Protein AF-A0AAJ1SY70-F1 (afdb_monomer_lite)

Foldseek 3Di:
DFKKKKFFFDPVVCVVCAVVCVVVLVLVLCLVVDDDPVVVVSVVVLPVGTAWDPQVVLVVLCCVVPVPPPQWDDDPQKIKRDDPPPPWIWIWGHDGGIIMIDTDDDPCRVCVSLVSVLVPPTFMKMAGNVVRDIDTSHRDDDPPPD

Structure (mmCIF, N/CA/C/O backbone):
data_AF-A0AAJ1SY70-F1
#
_entry.id   AF-A0AAJ1SY70-F1
#
loop_
_atom_site.group_PDB
_atom_site.id
_atom_site.type_symbol
_atom_site.label_atom_id
_atom_site.label_alt_id
_atom_site.label_comp_id
_atom_site.label_asym_id
_atom_site.label_entity_id
_atom_site.label_seq_id
_atom_site.pdbx_PDB_ins_code
_atom_site.Cartn_x
_atom_site.Cartn_y
_atom_site.Cartn_z
_atom_site.occupancy
_atom_site.B_iso_or_equiv
_atom_site.auth_seq_id
_atom_site.auth_comp_id
_atom_site.auth_asym_id
_atom_site.auth_atom_id
_atom_site.pdbx_PDB_model_num
ATOM 1 N N . MET A 1 1 ? 14.267 9.366 1.491 1.00 79.25 1 MET A N 1
ATOM 2 C CA . MET A 1 1 ? 13.697 8.079 1.031 1.00 79.25 1 MET A CA 1
ATOM 3 C C . MET A 1 1 ? 12.197 8.234 1.154 1.00 79.25 1 MET A C 1
ATOM 5 O O . MET A 1 1 ? 11.795 8.876 2.108 1.00 79.25 1 MET A O 1
ATOM 9 N N . ARG A 1 2 ? 11.398 7.781 0.189 1.00 87.56 2 ARG A N 1
ATOM 10 C CA . ARG A 1 2 ? 9.933 7.912 0.270 1.00 87.56 2 ARG A CA 1
ATOM 11 C C . ARG A 1 2 ? 9.324 6.547 0.518 1.00 87.56 2 ARG A C 1
ATOM 13 O O . ARG A 1 2 ? 9.831 5.566 -0.028 1.00 87.56 2 ARG A O 1
ATOM 20 N N . SER A 1 3 ? 8.299 6.499 1.361 1.00 94.31 3 SER A N 1
ATOM 21 C CA . SER A 1 3 ? 7.699 5.262 1.843 1.00 94.31 3 SER A CA 1
ATOM 22 C C . SER A 1 3 ? 6.183 5.377 1.813 1.00 94.31 3 SER A C 1
ATOM 24 O O . SER A 1 3 ? 5.613 6.246 2.466 1.00 94.31 3 SER A O 1
ATOM 26 N N . TYR A 1 4 ? 5.535 4.487 1.070 1.00 96.81 4 TYR A N 1
ATOM 27 C CA . TYR A 1 4 ? 4.083 4.429 0.974 1.00 96.81 4 TYR A CA 1
ATOM 28 C C . TYR A 1 4 ? 3.575 3.092 1.494 1.00 96.81 4 TYR A C 1
ATOM 30 O O . TYR A 1 4 ? 4.105 2.031 1.161 1.00 96.81 4 TYR A O 1
ATOM 38 N N . GLN A 1 5 ? 2.509 3.143 2.285 1.00 97.62 5 GLN A N 1
ATOM 39 C CA . GLN A 1 5 ? 1.697 1.984 2.631 1.00 97.62 5 GLN A CA 1
ATOM 40 C C . GLN A 1 5 ? 0.402 2.055 1.839 1.00 97.62 5 GLN A C 1
ATOM 42 O O . GLN A 1 5 ? -0.295 3.065 1.892 1.00 97.62 5 GLN A O 1
ATOM 47 N N . ILE A 1 6 ? 0.086 0.993 1.106 1.00 97.94 6 ILE A N 1
ATOM 48 C CA . ILE A 1 6 ? -1.115 0.932 0.278 1.00 97.94 6 ILE A CA 1
ATOM 49 C C . ILE A 1 6 ? -2.068 -0.096 0.860 1.00 97.94 6 ILE A C 1
ATOM 51 O O . ILE A 1 6 ? -1.706 -1.263 1.013 1.00 97.94 6 ILE A O 1
ATOM 55 N N . TYR A 1 7 ? -3.292 0.337 1.132 1.00 98.25 7 TYR A N 1
ATOM 56 C CA . TYR A 1 7 ? -4.362 -0.494 1.669 1.00 98.25 7 TYR A CA 1
ATOM 57 C C . TYR A 1 7 ? -5.457 -0.679 0.625 1.00 98.25 7 TYR A C 1
ATOM 59 O O . TYR A 1 7 ? -5.842 0.274 -0.053 1.00 98.25 7 TYR A O 1
ATOM 67 N N . TRP A 1 8 ? -5.989 -1.897 0.514 1.00 98.06 8 TRP A N 1
ATOM 68 C CA . TRP A 1 8 ? -7.198 -2.145 -0.266 1.00 98.06 8 TRP A CA 1
ATOM 69 C C . TRP A 1 8 ? -8.418 -1.907 0.617 1.00 98.06 8 TRP A C 1
ATOM 71 O O . TRP A 1 8 ? -8.769 -2.750 1.437 1.00 98.06 8 TRP A O 1
ATOM 81 N N . VAL A 1 9 ? -9.046 -0.745 0.480 1.00 97.94 9 VAL A N 1
ATOM 82 C CA . VAL A 1 9 ? -10.225 -0.358 1.263 1.00 97.94 9 VAL A CA 1
ATOM 83 C C . VAL A 1 9 ? -11.472 -1.022 0.673 1.00 97.94 9 VAL A C 1
ATOM 85 O O . VAL A 1 9 ? -11.604 -1.163 -0.545 1.00 97.94 9 VAL A O 1
ATOM 88 N N . VAL A 1 10 ? -12.388 -1.470 1.532 1.00 97.56 10 VAL A N 1
ATOM 89 C CA . VAL A 1 10 ? -13.690 -1.998 1.102 1.00 97.56 10 VAL A CA 1
ATOM 90 C C . VAL A 1 10 ? -14.502 -0.871 0.449 1.00 97.56 10 VAL A C 1
ATOM 92 O O . VAL A 1 10 ? -14.526 0.251 0.952 1.00 97.56 10 VAL A O 1
ATOM 95 N N . ASP A 1 11 ? -15.178 -1.172 -0.666 1.00 95.00 11 ASP A N 1
ATOM 96 C CA . ASP A 1 11 ? -15.877 -0.173 -1.489 1.00 95.00 11 ASP A CA 1
ATOM 97 C C . ASP A 1 11 ? -16.871 0.694 -0.708 1.00 95.00 11 ASP A C 1
ATOM 99 O O . ASP A 1 11 ? -16.948 1.893 -0.956 1.00 95.00 11 ASP A O 1
ATOM 103 N N . GLU A 1 12 ? -17.598 0.113 0.249 1.00 95.62 12 GLU A N 1
ATOM 104 C CA . GLU A 1 12 ? -18.551 0.834 1.100 1.00 95.62 12 GLU A CA 1
ATOM 105 C C . GLU A 1 12 ? -17.887 2.007 1.837 1.00 95.62 12 GLU A C 1
ATOM 107 O O . GLU A 1 12 ? -18.330 3.149 1.706 1.00 95.62 12 GLU A O 1
ATOM 112 N N . PHE A 1 13 ? -16.770 1.761 2.531 1.00 96.75 13 PHE A N 1
ATOM 113 C CA . PHE A 1 13 ? -16.047 2.811 3.253 1.00 96.75 13 PHE A CA 1
ATOM 114 C C . PHE A 1 13 ? -15.334 3.767 2.305 1.00 96.75 13 PHE A C 1
ATOM 116 O O . PHE A 1 13 ? -15.326 4.969 2.554 1.00 96.75 13 PHE A O 1
ATOM 123 N N . ALA A 1 14 ? -14.754 3.259 1.215 1.00 95.38 14 ALA A N 1
ATOM 124 C CA . ALA A 1 14 ? -14.092 4.102 0.224 1.00 95.38 14 ALA A CA 1
ATOM 125 C C . ALA A 1 14 ? -15.062 5.126 -0.385 1.00 95.38 14 ALA A C 1
ATOM 127 O O . ALA A 1 14 ? -14.719 6.299 -0.494 1.00 95.38 14 ALA A O 1
ATOM 128 N N . ASN A 1 15 ? -16.281 4.699 -0.726 1.00 93.50 15 ASN A N 1
ATOM 129 C CA . ASN A 1 15 ? -17.316 5.584 -1.252 1.00 93.50 15 ASN A CA 1
ATOM 130 C C . ASN A 1 15 ? -17.845 6.536 -0.167 1.00 93.50 15 ASN A C 1
ATOM 132 O O . ASN A 1 15 ? -17.986 7.727 -0.423 1.00 93.50 15 ASN A O 1
ATOM 136 N N . TYR A 1 16 ? -18.107 6.041 1.049 1.00 94.62 16 TYR A N 1
ATOM 137 C CA . TYR A 1 16 ? -18.640 6.865 2.140 1.00 94.62 16 TYR A CA 1
ATOM 138 C C . TYR A 1 16 ? -17.669 7.971 2.589 1.00 94.62 16 TYR A C 1
ATOM 140 O O . TYR A 1 16 ? -18.085 9.088 2.909 1.00 94.62 16 TYR A O 1
ATOM 148 N N . PHE A 1 17 ? -16.366 7.683 2.604 1.00 94.31 17 PHE A N 1
ATOM 149 C CA . PHE A 1 17 ? -15.315 8.619 3.013 1.00 94.31 17 PHE A CA 1
ATOM 150 C C . PHE A 1 17 ? -14.574 9.267 1.837 1.00 94.31 17 PHE A C 1
ATOM 152 O O . PHE A 1 17 ? -13.513 9.858 2.042 1.00 94.31 17 PHE A O 1
ATOM 159 N N . TYR A 1 18 ? -15.114 9.198 0.620 1.00 91.56 18 TYR A N 1
ATOM 160 C CA . TYR A 1 18 ? -14.540 9.920 -0.511 1.00 91.56 18 TYR A CA 1
ATOM 161 C C . TYR A 1 18 ? -14.528 11.435 -0.242 1.00 91.56 18 TYR A C 1
ATOM 163 O O . TYR A 1 18 ? -15.488 11.984 0.302 1.00 91.56 18 TYR A O 1
ATOM 171 N N . GLY A 1 19 ? -13.409 12.101 -0.541 1.00 90.38 19 GLY A N 1
ATOM 172 C CA . GLY A 1 19 ? -13.158 13.505 -0.190 1.00 90.38 19 GLY A CA 1
ATOM 173 C C . GLY A 1 19 ? -12.884 13.753 1.302 1.00 90.38 19 GLY A C 1
ATOM 174 O O . GLY A 1 19 ? -12.678 14.895 1.713 1.00 90.38 19 GLY A O 1
ATOM 175 N N . ARG A 1 20 ? -12.900 12.702 2.133 1.00 94.75 20 ARG A N 1
ATOM 176 C CA . ARG A 1 20 ? -12.626 12.728 3.581 1.00 94.75 20 ARG A CA 1
ATOM 177 C C . ARG A 1 20 ? -11.569 11.690 3.955 1.00 94.75 20 ARG A C 1
ATOM 179 O O . ARG A 1 20 ? -11.610 11.095 5.033 1.00 94.75 20 ARG A O 1
ATOM 186 N N . GLU A 1 21 ? -10.584 11.497 3.082 1.00 95.00 21 GLU A N 1
ATOM 187 C CA . GLU A 1 21 ? -9.552 10.462 3.200 1.00 95.00 21 GLU A CA 1
ATOM 188 C C . GLU A 1 21 ? -8.712 10.598 4.477 1.00 9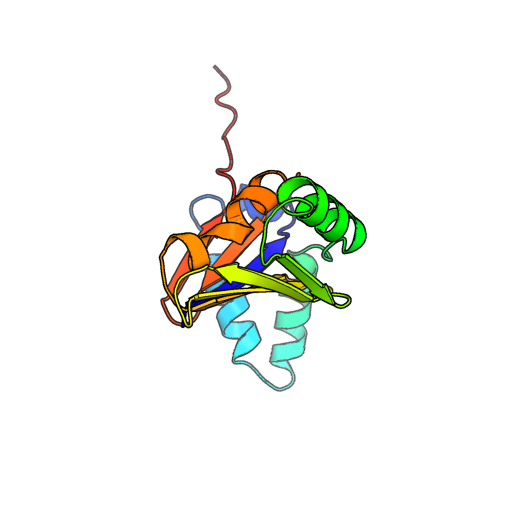5.00 21 GLU A C 1
ATOM 190 O O . GLU A 1 21 ? -8.160 9.612 4.970 1.00 95.00 21 GLU A O 1
ATOM 195 N N . ARG A 1 22 ? -8.679 11.800 5.070 1.00 96.62 22 ARG A N 1
ATOM 196 C CA . ARG A 1 22 ? -8.047 12.070 6.366 1.00 96.62 22 ARG A CA 1
ATOM 197 C C . ARG A 1 22 ? -8.519 11.124 7.474 1.00 96.62 22 ARG A C 1
ATOM 199 O O . ARG A 1 22 ? -7.741 10.819 8.372 1.00 96.62 22 ARG A O 1
ATOM 206 N N . VAL A 1 23 ? -9.760 10.634 7.415 1.00 96.94 23 VAL A N 1
ATOM 207 C CA . VAL A 1 23 ? -10.283 9.662 8.391 1.00 96.94 23 VAL A CA 1
ATOM 208 C C . VAL A 1 23 ? -9.466 8.366 8.366 1.00 96.94 23 VAL A C 1
ATOM 210 O O . VAL A 1 23 ? -9.069 7.877 9.423 1.00 96.94 23 VAL A O 1
ATOM 213 N N . PHE A 1 24 ? -9.136 7.849 7.177 1.00 97.81 24 PHE A N 1
ATOM 214 C CA . PHE A 1 24 ? -8.277 6.669 7.043 1.00 97.81 24 PHE A CA 1
ATOM 215 C C . PHE A 1 24 ? -6.852 6.952 7.515 1.00 97.81 24 PHE A C 1
ATOM 217 O O . PHE A 1 24 ? -6.264 6.129 8.211 1.00 97.81 24 PHE A O 1
ATOM 224 N N . PHE A 1 25 ? -6.307 8.123 7.164 1.00 97.94 25 PHE A N 1
ATOM 225 C CA . PHE A 1 25 ? -4.974 8.530 7.608 1.00 97.94 25 PHE A CA 1
ATOM 226 C C . PHE A 1 25 ? -4.861 8.521 9.134 1.00 97.94 25 PHE A C 1
ATOM 228 O O . PHE A 1 25 ? -3.950 7.894 9.676 1.00 97.94 25 PHE A O 1
ATOM 235 N N . ASN A 1 26 ? -5.809 9.167 9.817 1.00 97.56 26 ASN A N 1
ATOM 236 C CA . ASN A 1 26 ? -5.832 9.245 11.273 1.00 97.56 26 ASN A CA 1
ATOM 237 C C . ASN A 1 26 ? -5.924 7.847 11.893 1.00 97.56 26 ASN A C 1
ATOM 239 O O . ASN A 1 26 ? -5.068 7.497 12.703 1.00 97.56 26 ASN A O 1
ATOM 243 N N . LEU A 1 27 ? -6.884 7.027 11.446 1.00 97.81 27 LEU A N 1
ATOM 244 C CA . LEU A 1 27 ? -7.073 5.668 11.957 1.00 97.81 27 LEU A CA 1
ATOM 245 C C . LEU A 1 27 ? -5.816 4.808 11.781 1.00 97.81 27 LEU A C 1
ATOM 247 O O . LEU A 1 27 ? -5.383 4.140 12.716 1.00 97.81 27 LEU A O 1
ATOM 251 N N . PHE A 1 28 ? -5.202 4.816 10.595 1.00 97.69 28 PHE A N 1
ATOM 252 C CA . PHE A 1 28 ? -4.021 3.989 10.341 1.00 97.69 28 PHE A CA 1
ATOM 253 C C . PHE A 1 28 ? -2.772 4.531 11.046 1.00 97.69 28 PHE A C 1
ATOM 255 O O . PHE A 1 28 ? -1.909 3.747 11.441 1.00 97.69 28 PHE A O 1
ATOM 262 N N . SER A 1 29 ? -2.667 5.850 11.228 1.00 96.94 29 SER A N 1
ATOM 263 C CA . SER A 1 29 ? -1.590 6.472 12.005 1.00 96.94 29 SER A CA 1
ATOM 264 C C . SER A 1 29 ? -1.703 6.100 13.482 1.00 96.94 29 SER A C 1
ATOM 266 O O . SER A 1 29 ? -0.705 5.706 14.081 1.00 96.94 29 SER A O 1
ATOM 268 N N . GLU A 1 30 ? -2.902 6.207 14.056 1.00 96.94 30 GLU A N 1
ATOM 269 C CA . GLU A 1 30 ? -3.184 5.830 15.442 1.00 96.94 30 GLU A CA 1
ATOM 270 C C . GLU A 1 30 ? -2.931 4.341 15.648 1.00 96.94 30 GLU A C 1
ATOM 272 O O . GLU A 1 30 ? -2.088 3.970 16.459 1.00 96.94 30 GLU A O 1
ATOM 277 N N . TRP A 1 31 ? -3.515 3.490 14.798 1.00 96.50 31 TRP A N 1
ATOM 278 C CA . TRP A 1 31 ? -3.260 2.054 14.818 1.00 96.50 31 TRP A CA 1
ATOM 279 C C . TRP A 1 31 ? -1.766 1.731 14.829 1.00 96.50 31 TRP A C 1
ATOM 281 O O . TRP A 1 31 ? -1.359 0.828 15.547 1.00 96.50 31 TRP A O 1
ATOM 291 N N . LYS A 1 32 ? -0.921 2.444 14.078 1.00 93.69 32 LYS A N 1
ATOM 292 C CA . LYS A 1 32 ? 0.531 2.199 14.059 1.00 93.69 32 LYS A CA 1
ATOM 293 C C . LYS A 1 32 ? 1.279 2.658 15.312 1.00 93.69 32 LYS A C 1
ATOM 295 O O . LYS A 1 32 ? 2.358 2.125 15.549 1.00 93.69 32 LYS A O 1
ATOM 300 N N . LYS A 1 33 ? 0.765 3.652 16.038 1.00 95.00 33 LYS A N 1
ATOM 301 C CA . LYS A 1 33 ? 1.417 4.266 17.208 1.00 95.00 33 LYS A CA 1
ATOM 302 C C . LYS A 1 33 ? 0.915 3.700 18.538 1.00 95.00 33 LYS A C 1
ATOM 304 O O . LYS A 1 33 ? 1.592 3.868 19.543 1.00 95.00 33 LYS A O 1
ATOM 309 N N . THR A 1 34 ? -0.258 3.075 18.540 1.00 94.94 34 THR A N 1
ATOM 310 C CA . THR A 1 34 ? -0.884 2.514 19.738 1.00 94.94 34 THR A CA 1
ATOM 311 C C . THR A 1 34 ? -0.358 1.116 20.046 1.00 94.94 34 THR A C 1
ATOM 313 O O . THR A 1 34 ? -0.216 0.284 19.148 1.00 94.94 34 THR A O 1
ATOM 316 N N . ASP A 1 35 ? -0.170 0.841 21.334 1.00 91.56 35 ASP A N 1
ATOM 317 C CA . ASP A 1 35 ? 0.177 -0.467 21.888 1.00 91.56 35 ASP A CA 1
ATOM 318 C C . ASP A 1 35 ? -0.878 -0.917 22.920 1.00 91.56 35 ASP A C 1
ATOM 320 O O . ASP A 1 35 ? -1.813 -0.187 23.253 1.00 91.56 35 ASP A O 1
ATOM 324 N N . GLY A 1 36 ? -0.767 -2.146 23.427 1.00 91.75 36 GLY A N 1
ATOM 325 C CA . GLY A 1 36 ? -1.655 -2.656 24.479 1.00 91.75 36 GLY A CA 1
ATOM 326 C C . GLY A 1 36 ? -3.067 -3.019 24.000 1.00 91.75 36 GLY A C 1
ATOM 327 O O . GLY A 1 36 ? -3.264 -3.521 22.894 1.00 91.75 36 GLY A O 1
ATOM 328 N N . ILE A 1 37 ? -4.074 -2.836 24.861 1.00 89.00 37 ILE A N 1
ATOM 329 C CA . ILE A 1 37 ? -5.437 -3.332 24.595 1.00 89.00 37 ILE A CA 1
ATOM 330 C C . ILE A 1 37 ? -6.150 -2.543 23.487 1.00 89.00 37 ILE A C 1
ATOM 332 O O . ILE A 1 37 ? -6.853 -3.125 22.660 1.00 89.00 37 ILE A O 1
ATOM 336 N N . GLU A 1 38 ? -5.901 -1.235 23.412 1.00 91.44 38 GLU A N 1
ATOM 337 C CA . GLU A 1 38 ? -6.476 -0.325 22.415 1.00 91.44 38 GLU A CA 1
ATOM 338 C C . GLU A 1 38 ? -6.040 -0.699 20.995 1.00 91.44 38 GLU A C 1
ATOM 340 O O . GLU A 1 38 ? -6.846 -0.675 20.060 1.00 91.44 38 GLU A O 1
ATOM 345 N N . LYS A 1 39 ? -4.799 -1.183 20.843 1.00 95.25 39 LYS A N 1
ATOM 346 C CA . LYS A 1 39 ? -4.277 -1.712 19.578 1.00 95.25 39 LYS A CA 1
ATOM 347 C C . LYS A 1 39 ? -5.165 -2.814 19.004 1.00 95.25 39 LYS A C 1
ATOM 349 O O . LYS A 1 39 ? -5.351 -2.864 17.793 1.00 95.25 39 LYS A O 1
ATOM 354 N N . THR A 1 40 ? -5.756 -3.661 19.847 1.00 95.25 40 THR A N 1
ATOM 355 C CA . THR A 1 40 ? -6.626 -4.762 19.398 1.00 95.25 40 THR A CA 1
ATOM 356 C C . THR A 1 40 ? -7.939 -4.244 18.804 1.00 95.25 40 THR A C 1
ATOM 358 O O . THR A 1 40 ? -8.459 -4.820 17.848 1.00 95.25 40 THR A O 1
ATOM 361 N N . ILE A 1 41 ? -8.484 -3.151 19.344 1.00 96.25 41 ILE A N 1
ATOM 362 C CA . ILE A 1 41 ? -9.705 -2.519 18.824 1.00 96.25 41 ILE A CA 1
ATOM 363 C C . ILE A 1 41 ? -9.406 -1.850 17.481 1.00 96.25 41 ILE A C 1
ATOM 365 O O . ILE A 1 41 ? -10.116 -2.093 16.503 1.00 96.25 41 ILE A O 1
ATOM 369 N N . LEU A 1 42 ? -8.320 -1.078 17.415 1.00 97.06 42 LEU A N 1
ATOM 370 C CA . LEU A 1 42 ? -7.868 -0.424 16.186 1.00 97.06 42 LEU A CA 1
ATOM 371 C C . LEU A 1 42 ? -7.552 -1.450 15.090 1.00 97.06 42 LEU A C 1
ATOM 373 O O . LEU A 1 42 ? -7.981 -1.287 13.953 1.00 97.06 42 LEU A O 1
ATOM 377 N N . GLU A 1 43 ? -6.887 -2.555 15.434 1.00 96.50 43 GLU A N 1
ATOM 378 C CA . GLU A 1 43 ? -6.627 -3.668 14.516 1.00 96.50 43 GLU A CA 1
ATOM 379 C C . GLU A 1 43 ? -7.932 -4.202 13.915 1.00 96.50 43 GLU A C 1
ATOM 381 O O . GLU A 1 43 ? -8.042 -4.312 12.697 1.00 96.50 43 GLU A O 1
ATOM 386 N N . LYS A 1 44 ? -8.958 -4.464 14.736 1.00 96.88 44 LYS A N 1
ATOM 387 C CA . LYS A 1 44 ? -10.268 -4.926 14.247 1.00 96.88 44 LYS A CA 1
ATOM 388 C C . LYS A 1 44 ? -10.917 -3.920 13.298 1.00 96.88 44 LYS A C 1
ATOM 390 O O . LYS A 1 44 ? -11.470 -4.332 12.283 1.00 96.88 44 LYS A O 1
ATOM 395 N N . GLN A 1 45 ? -10.831 -2.622 13.588 1.00 97.50 45 GLN A N 1
ATOM 396 C CA . GLN A 1 45 ? -11.368 -1.575 12.712 1.00 97.50 45 GLN A CA 1
ATOM 397 C C . GLN A 1 45 ? -10.633 -1.532 11.370 1.00 97.50 45 GLN A C 1
ATOM 399 O O . GLN A 1 45 ? -11.269 -1.584 10.318 1.00 97.50 45 GLN A O 1
ATOM 404 N N . VAL A 1 46 ? -9.296 -1.513 11.390 1.00 97.62 46 VAL A N 1
ATOM 405 C CA . VAL A 1 46 ? -8.472 -1.552 10.172 1.00 97.62 46 VAL A CA 1
ATOM 406 C C . VAL A 1 46 ? -8.779 -2.807 9.364 1.00 97.62 46 VAL A C 1
ATOM 408 O O . VAL A 1 46 ? -8.948 -2.745 8.146 1.00 97.62 46 VAL A O 1
ATOM 411 N N . GLN A 1 47 ? -8.906 -3.948 10.034 1.00 97.44 47 GLN A N 1
ATOM 412 C CA . GLN A 1 47 ? -9.233 -5.209 9.395 1.00 97.44 47 GLN A CA 1
ATOM 413 C C . GLN A 1 47 ? -10.639 -5.232 8.789 1.00 97.44 47 GLN A C 1
ATOM 415 O O . GLN A 1 47 ? -10.825 -5.835 7.732 1.00 97.44 47 GLN A O 1
ATOM 420 N N . PHE A 1 48 ? -11.607 -4.590 9.434 1.00 98.12 48 PHE A N 1
ATOM 421 C CA . PHE A 1 48 ? -12.985 -4.514 8.966 1.00 98.12 48 PHE A CA 1
ATOM 422 C C . PHE A 1 48 ? -13.120 -3.636 7.717 1.00 98.12 48 PHE A C 1
ATOM 424 O O . PHE A 1 48 ? -13.821 -4.003 6.776 1.00 98.12 48 PHE A O 1
ATOM 431 N N . ILE A 1 49 ? -12.404 -2.508 7.667 1.00 97.88 49 ILE A N 1
ATOM 432 C CA . ILE A 1 49 ? -12.510 -1.561 6.547 1.00 97.88 49 ILE A CA 1
ATOM 433 C C . ILE A 1 49 ? -11.560 -1.861 5.381 1.00 97.88 49 ILE A C 1
ATOM 435 O O . ILE A 1 49 ? -11.660 -1.227 4.329 1.00 97.88 49 ILE A O 1
ATOM 439 N N . THR A 1 50 ? -10.637 -2.812 5.540 1.00 98.12 50 THR A N 1
ATOM 440 C CA . THR A 1 50 ? -9.691 -3.215 4.490 1.00 98.12 50 THR A CA 1
ATOM 441 C C . THR A 1 50 ? -9.894 -4.663 4.066 1.00 98.12 50 THR A C 1
ATOM 443 O O . THR A 1 50 ? -10.397 -5.499 4.815 1.00 98.12 50 THR A O 1
ATOM 446 N N . ARG A 1 51 ? -9.442 -4.999 2.861 1.00 98.12 51 ARG A N 1
ATOM 447 C CA . ARG A 1 51 ? -9.397 -6.358 2.317 1.00 98.12 51 ARG A CA 1
ATOM 448 C C . ARG A 1 51 ? -7.962 -6.903 2.334 1.00 98.12 51 ARG A C 1
ATOM 450 O O . ARG A 1 51 ? -7.016 -6.121 2.223 1.00 98.12 51 ARG A O 1
ATOM 457 N N . PRO A 1 52 ? -7.775 -8.229 2.450 1.00 97.62 52 PRO A N 1
ATOM 458 C CA . PRO A 1 52 ? -6.475 -8.857 2.234 1.00 97.62 52 PRO A CA 1
ATOM 459 C C . PRO A 1 52 ? -5.957 -8.602 0.816 1.00 97.62 52 PRO A C 1
ATOM 461 O O . PRO A 1 52 ? -6.734 -8.615 -0.139 1.00 97.62 52 PRO A O 1
ATOM 464 N N . ILE A 1 53 ? -4.649 -8.410 0.662 1.00 97.62 53 ILE A N 1
ATOM 465 C CA . ILE A 1 53 ? -4.028 -8.190 -0.644 1.00 97.62 53 ILE A CA 1
ATOM 466 C C . ILE A 1 53 ? -3.910 -9.526 -1.399 1.00 97.62 53 ILE A C 1
ATOM 468 O O . ILE A 1 53 ? -3.250 -10.453 -0.922 1.00 97.62 53 ILE A O 1
ATOM 472 N N . PRO A 1 54 ? -4.489 -9.650 -2.607 1.00 96.81 54 PRO A N 1
ATOM 473 C CA . PRO A 1 54 ? -4.430 -10.886 -3.377 1.00 96.81 54 PRO A CA 1
ATOM 474 C C . PRO A 1 54 ? -3.059 -11.020 -4.052 1.00 96.81 54 PRO A C 1
ATOM 476 O O . PRO A 1 54 ? -2.865 -10.577 -5.185 1.00 96.81 54 PRO A O 1
ATOM 479 N N . TYR A 1 55 ? -2.101 -11.649 -3.363 1.00 96.56 55 TYR A N 1
ATOM 480 C CA . TYR A 1 55 ? -0.707 -11.769 -3.816 1.00 96.56 55 TYR A CA 1
ATOM 481 C C . TYR A 1 55 ? -0.568 -12.231 -5.275 1.00 96.56 55 TYR A C 1
ATOM 483 O O . TYR A 1 55 ? 0.137 -11.586 -6.045 1.00 96.56 55 TYR A O 1
ATOM 491 N N . LEU A 1 56 ? -1.271 -13.294 -5.687 1.00 97.12 56 LEU A N 1
ATOM 492 C CA . LEU A 1 56 ? -1.178 -13.814 -7.060 1.00 97.12 56 LEU A CA 1
ATOM 493 C C . LEU A 1 56 ? -1.651 -12.806 -8.114 1.00 97.12 56 LEU A C 1
ATOM 495 O O . LEU A 1 56 ? -1.101 -12.767 -9.213 1.00 97.12 56 LEU A O 1
ATOM 499 N N . HIS A 1 57 ? -2.652 -11.985 -7.790 1.00 96.94 57 HIS A N 1
ATOM 500 C CA . HIS A 1 57 ? -3.121 -10.934 -8.688 1.00 96.94 57 HIS A CA 1
ATOM 501 C C . HIS A 1 57 ? -2.062 -9.833 -8.809 1.00 96.94 57 HIS A C 1
ATOM 503 O O . HIS A 1 57 ? -1.684 -9.489 -9.925 1.00 96.94 57 HIS A O 1
ATOM 509 N N . ILE A 1 58 ? -1.510 -9.357 -7.687 1.00 97.75 58 ILE A N 1
ATOM 510 C CA . ILE A 1 58 ? -0.421 -8.366 -7.694 1.00 97.75 58 ILE A CA 1
ATOM 511 C C . ILE A 1 58 ? 0.802 -8.896 -8.451 1.00 97.75 58 ILE A C 1
ATOM 513 O O . ILE A 1 58 ? 1.364 -8.186 -9.275 1.00 97.75 58 ILE A O 1
ATOM 517 N N . HIS A 1 59 ? 1.178 -10.158 -8.240 1.00 97.56 59 HIS A N 1
ATOM 518 C CA . HIS A 1 59 ? 2.287 -10.793 -8.948 1.00 97.56 59 HIS A CA 1
ATOM 519 C C . HIS A 1 59 ? 2.081 -10.780 -10.467 1.00 97.56 59 HIS A C 1
ATOM 521 O O . HIS A 1 59 ? 2.932 -10.283 -11.203 1.00 97.56 59 HIS A O 1
ATOM 527 N N . ARG A 1 60 ? 0.924 -11.264 -10.942 1.00 97.00 60 ARG A N 1
ATOM 528 C CA . ARG A 1 60 ? 0.583 -11.269 -12.375 1.00 97.00 60 ARG A CA 1
ATOM 529 C C . ARG A 1 60 ? 0.567 -9.861 -12.962 1.00 97.00 60 ARG A C 1
ATOM 531 O O . ARG A 1 60 ? 1.085 -9.657 -14.055 1.00 97.00 60 ARG A O 1
ATOM 538 N N . LEU A 1 61 ? 0.011 -8.904 -12.223 1.00 97.00 61 LEU A N 1
ATOM 539 C CA . LEU A 1 61 ? -0.049 -7.500 -12.608 1.00 97.00 61 LEU A CA 1
ATOM 540 C C . LEU A 1 61 ? 1.357 -6.906 -12.778 1.00 97.00 61 LEU A C 1
ATOM 542 O O . LEU A 1 61 ? 1.675 -6.372 -13.834 1.00 97.00 61 LEU A O 1
ATOM 546 N N . LEU A 1 62 ? 2.236 -7.066 -11.788 1.00 97.56 62 LEU A N 1
ATOM 547 C CA . LEU A 1 62 ? 3.605 -6.547 -11.857 1.00 97.56 62 LEU A CA 1
ATOM 548 C C . LEU A 1 62 ? 4.425 -7.219 -12.963 1.00 97.56 62 LEU A C 1
ATOM 550 O O . LEU A 1 62 ? 5.150 -6.536 -13.684 1.00 97.56 62 LEU A O 1
ATOM 554 N N . HIS A 1 63 ? 4.282 -8.534 -13.151 1.00 96.69 63 HIS A N 1
ATOM 555 C CA . HIS A 1 63 ? 4.943 -9.232 -14.253 1.00 96.69 63 HIS A CA 1
ATOM 556 C C . HIS A 1 63 ? 4.438 -8.765 -15.617 1.00 96.69 63 HIS A C 1
ATOM 558 O O . HIS A 1 63 ? 5.252 -8.554 -16.512 1.00 96.69 63 HIS A O 1
ATOM 564 N N . HIS A 1 64 ? 3.135 -8.532 -15.781 1.00 96.38 64 HIS A N 1
ATOM 565 C CA . HIS A 1 64 ? 2.590 -8.001 -17.030 1.00 96.38 64 HIS A CA 1
ATOM 566 C C . HIS A 1 64 ? 3.256 -6.672 -17.425 1.00 96.38 64 HIS A C 1
ATOM 568 O O . HIS A 1 64 ? 3.674 -6.517 -18.572 1.00 96.38 64 HIS A O 1
ATOM 574 N N . PHE A 1 65 ? 3.432 -5.761 -16.463 1.00 96.12 65 PHE A N 1
ATOM 575 C CA . PHE A 1 65 ? 4.039 -4.448 -16.696 1.00 96.12 65 PHE A CA 1
ATOM 576 C C . PHE A 1 65 ? 5.569 -4.488 -16.832 1.00 96.12 65 PHE A C 1
ATOM 578 O O . PHE A 1 65 ? 6.136 -3.743 -17.631 1.00 96.12 65 PHE A O 1
ATOM 585 N N . PHE A 1 66 ? 6.265 -5.338 -16.068 1.00 96.62 66 PHE A N 1
ATOM 586 C CA . PHE A 1 66 ? 7.721 -5.225 -15.907 1.00 96.62 66 PHE A CA 1
ATOM 587 C C . PHE A 1 66 ? 8.547 -6.419 -16.379 1.00 96.62 66 PHE A C 1
ATOM 589 O O . PHE A 1 66 ? 9.770 -6.310 -16.383 1.00 96.62 66 PHE A O 1
ATOM 596 N N . GLN A 1 67 ? 7.955 -7.521 -16.850 1.00 92.56 67 GLN A N 1
ATOM 597 C CA . GLN A 1 67 ? 8.718 -8.723 -17.238 1.00 92.56 67 GLN A CA 1
ATOM 598 C C . GLN A 1 67 ? 9.840 -8.470 -18.265 1.00 92.56 67 GLN A C 1
ATOM 600 O O . GLN A 1 67 ? 10.854 -9.158 -18.245 1.00 92.56 67 GLN A O 1
ATOM 605 N N . LYS A 1 68 ? 9.682 -7.485 -19.163 1.00 93.31 68 LYS A N 1
ATOM 606 C CA . LYS A 1 68 ? 10.695 -7.121 -20.177 1.00 93.31 68 LYS A CA 1
ATOM 607 C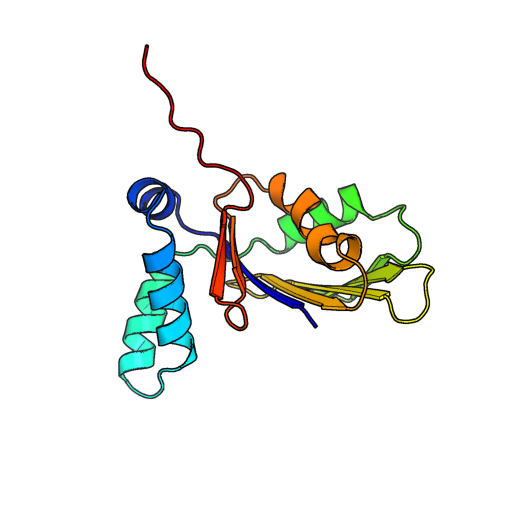 C . LYS A 1 68 ? 11.568 -5.936 -19.754 1.00 93.31 68 LYS A C 1
ATOM 609 O O . LYS A 1 68 ? 12.432 -5.499 -20.513 1.00 93.31 68 LYS A O 1
ATOM 614 N N . ARG A 1 69 ? 11.332 -5.369 -18.570 1.00 93.62 69 ARG A N 1
ATOM 615 C CA . ARG A 1 69 ? 12.027 -4.176 -18.099 1.00 93.62 69 ARG A CA 1
ATOM 616 C C . ARG A 1 69 ? 13.394 -4.552 -17.541 1.00 93.62 69 ARG A C 1
ATOM 618 O O . ARG A 1 69 ? 13.511 -5.322 -16.593 1.00 93.62 69 ARG A O 1
ATOM 625 N N . LYS A 1 70 ? 14.444 -3.930 -18.077 1.00 92.06 70 LYS A N 1
ATOM 626 C CA . LYS A 1 70 ? 15.799 -4.069 -17.533 1.00 92.06 70 LYS A CA 1
ATOM 627 C C . LYS A 1 70 ? 15.846 -3.588 -16.077 1.00 92.06 70 LYS A C 1
ATOM 629 O O . LYS A 1 70 ? 15.351 -2.506 -15.768 1.00 92.06 70 LYS A O 1
ATOM 634 N N . GLY A 1 71 ? 16.475 -4.382 -15.211 1.00 92.69 71 GLY A N 1
ATOM 635 C CA . GLY A 1 71 ? 16.631 -4.071 -13.787 1.00 92.69 71 GLY A CA 1
ATOM 636 C C . GLY A 1 71 ? 15.421 -4.422 -12.918 1.00 92.69 71 GLY A C 1
ATOM 637 O O . GLY A 1 71 ? 15.470 -4.142 -11.723 1.00 92.69 71 GLY A O 1
ATOM 638 N N . PHE A 1 72 ? 14.364 -5.016 -13.489 1.00 96.38 72 PHE A N 1
ATOM 639 C CA . PHE A 1 72 ? 13.285 -5.627 -12.716 1.00 96.38 72 PHE A CA 1
ATOM 640 C C . PHE A 1 72 ? 13.746 -6.967 -12.137 1.00 96.38 72 PHE A C 1
ATOM 642 O O . PHE A 1 72 ? 14.258 -7.821 -12.859 1.00 96.38 72 PHE A O 1
ATOM 649 N N . MET A 1 73 ? 13.559 -7.136 -10.833 1.00 95.56 73 MET A N 1
ATOM 650 C CA . MET A 1 73 ? 13.853 -8.359 -10.093 1.00 95.56 73 MET A C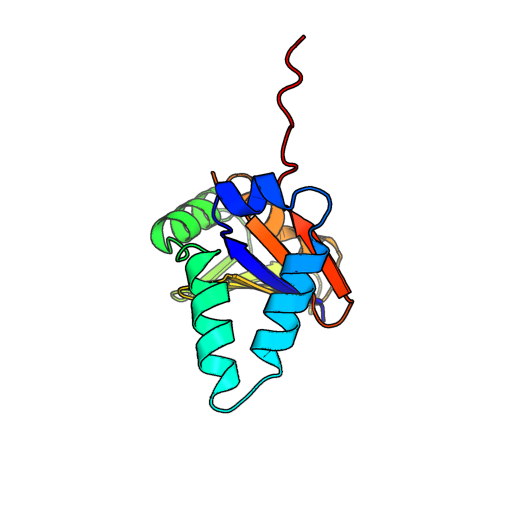A 1
ATOM 651 C C . MET A 1 73 ? 12.670 -8.688 -9.184 1.00 95.56 73 MET A C 1
ATOM 653 O O . MET A 1 73 ? 12.029 -7.791 -8.632 1.00 95.56 73 MET A O 1
ATOM 657 N N . ASN A 1 74 ? 12.389 -9.975 -9.011 1.00 95.69 74 ASN A N 1
ATOM 658 C CA . ASN A 1 74 ? 11.394 -10.468 -8.068 1.00 95.69 74 ASN A CA 1
ATOM 659 C C . ASN A 1 74 ? 12.000 -11.597 -7.229 1.00 95.69 74 ASN A C 1
ATOM 661 O O . ASN A 1 74 ? 12.575 -12.532 -7.775 1.00 95.69 74 ASN A O 1
ATOM 665 N N . GLU A 1 75 ? 11.829 -11.506 -5.913 1.00 95.50 75 GLU A N 1
ATOM 666 C CA . GLU A 1 75 ? 12.180 -12.547 -4.952 1.00 95.50 75 GLU A CA 1
ATOM 667 C C . GLU A 1 75 ? 10.995 -12.738 -3.997 1.00 95.50 75 GLU A C 1
ATOM 669 O O . GLU A 1 75 ? 10.730 -11.924 -3.106 1.00 95.50 75 GLU A O 1
ATOM 674 N N . GLY A 1 76 ? 10.206 -13.787 -4.241 1.00 94.94 76 GLY A N 1
ATOM 675 C CA . GLY A 1 76 ? 8.979 -14.054 -3.493 1.00 94.94 76 GLY A CA 1
ATOM 676 C C . GLY A 1 76 ? 8.022 -12.857 -3.513 1.00 94.94 76 GLY A C 1
ATOM 677 O O . GLY A 1 76 ? 7.547 -12.431 -4.566 1.00 94.94 76 GLY A O 1
ATOM 678 N N . ARG A 1 77 ? 7.741 -12.289 -2.334 1.00 97.25 77 ARG A N 1
ATOM 679 C CA . ARG A 1 77 ? 6.827 -11.145 -2.169 1.00 97.25 77 ARG A CA 1
ATOM 680 C C . ARG A 1 77 ? 7.490 -9.773 -2.325 1.00 97.25 77 ARG A C 1
ATOM 682 O O . ARG A 1 77 ? 6.842 -8.764 -2.047 1.00 97.25 77 ARG A O 1
ATOM 689 N N . VAL A 1 78 ? 8.752 -9.723 -2.744 1.00 98.06 78 VAL A N 1
ATOM 690 C CA . VAL A 1 78 ? 9.517 -8.486 -2.934 1.00 98.06 78 VAL A CA 1
ATOM 691 C C . VAL A 1 78 ? 9.811 -8.282 -4.419 1.00 98.06 78 VAL A C 1
ATOM 693 O O . VAL A 1 78 ? 10.257 -9.190 -5.115 1.00 98.06 78 VAL A O 1
ATOM 696 N N . TYR A 1 79 ? 9.556 -7.074 -4.908 1.00 97.94 79 TYR A N 1
ATOM 697 C CA . TYR A 1 79 ? 9.761 -6.654 -6.290 1.00 97.94 79 TYR A CA 1
ATOM 698 C C . TYR A 1 79 ? 10.659 -5.431 -6.285 1.00 97.94 79 TYR A C 1
ATOM 700 O O . TYR A 1 79 ? 10.404 -4.488 -5.542 1.00 97.94 79 TYR A O 1
ATOM 708 N N . GLN A 1 80 ? 11.705 -5.434 -7.098 1.00 96.69 80 GLN A N 1
ATOM 709 C CA . GLN A 1 80 ? 12.703 -4.374 -7.123 1.00 96.69 80 GLN A CA 1
ATOM 710 C C . GLN A 1 80 ? 12.917 -3.895 -8.550 1.00 96.69 80 GLN A C 1
ATOM 712 O O . GLN A 1 80 ? 12.922 -4.692 -9.487 1.00 96.69 80 GLN A O 1
ATOM 717 N N . ILE A 1 81 ? 13.102 -2.589 -8.720 1.00 95.56 81 ILE A N 1
ATOM 718 C CA . ILE A 1 81 ? 13.465 -1.990 -10.003 1.00 95.56 81 ILE A CA 1
ATOM 719 C C . ILE A 1 81 ? 14.670 -1.087 -9.796 1.00 95.56 81 ILE A C 1
ATOM 721 O O . ILE A 1 81 ? 14.584 -0.068 -9.109 1.00 95.56 81 ILE A O 1
ATOM 725 N N . HIS A 1 82 ? 15.787 -1.461 -10.417 1.00 93.44 82 HIS A N 1
ATOM 726 C CA . HIS A 1 82 ? 17.015 -0.674 -10.433 1.00 93.44 82 HIS A CA 1
ATOM 727 C C . HIS A 1 82 ? 17.098 0.153 -11.710 1.00 93.44 82 HIS A C 1
ATOM 729 O O . HIS A 1 82 ? 16.959 -0.360 -12.821 1.00 93.44 82 HIS A O 1
ATOM 735 N N . PHE A 1 83 ? 17.351 1.447 -11.549 1.00 90.25 83 PHE A N 1
ATOM 736 C CA . PHE A 1 83 ? 17.471 2.371 -12.669 1.00 90.25 83 PHE A CA 1
ATOM 737 C C . PHE A 1 83 ? 18.940 2.510 -13.104 1.00 90.25 83 PHE A C 1
ATOM 739 O O . PHE A 1 83 ? 19.843 2.292 -12.297 1.00 90.25 83 PHE A O 1
ATOM 746 N N . PRO A 1 84 ? 19.214 2.921 -14.359 1.00 84.12 84 PRO A N 1
ATOM 747 C CA . P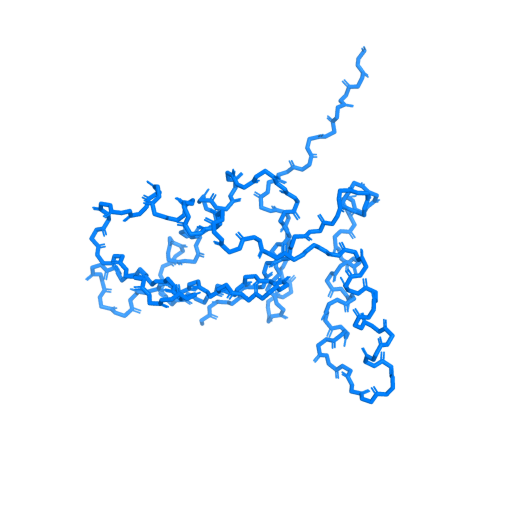RO A 1 84 ? 20.586 3.054 -14.861 1.00 84.12 84 PRO A CA 1
ATOM 748 C C . PRO A 1 84 ? 21.463 4.055 -14.088 1.00 84.12 84 PRO A C 1
ATOM 750 O O . PRO A 1 84 ? 22.682 3.903 -14.046 1.00 84.12 84 PRO A O 1
ATOM 753 N N . LYS A 1 85 ? 20.867 5.090 -13.474 1.00 78.12 85 LYS A N 1
ATOM 754 C CA . LYS A 1 85 ? 21.597 6.046 -12.626 1.00 78.12 85 LYS A CA 1
ATOM 755 C C . LYS A 1 85 ? 21.948 5.390 -11.287 1.00 78.12 85 LYS A C 1
ATOM 757 O O . LYS A 1 85 ? 21.066 4.871 -10.603 1.00 78.12 85 LYS A O 1
ATOM 762 N N . LYS A 1 86 ? 23.230 5.455 -10.901 1.00 70.12 86 LYS A N 1
ATOM 763 C CA . LYS A 1 86 ? 23.741 4.890 -9.640 1.00 70.12 86 LYS A CA 1
ATOM 764 C C . LYS A 1 86 ? 22.871 5.352 -8.455 1.00 70.12 86 LYS A C 1
ATOM 766 O O . LYS A 1 86 ? 22.635 6.545 -8.299 1.00 70.12 86 LYS A O 1
ATOM 771 N N . SER A 1 87 ? 22.432 4.396 -7.631 1.00 81.69 87 SER A N 1
ATOM 772 C CA . SER A 1 87 ? 21.634 4.572 -6.397 1.00 81.69 87 SER A CA 1
ATOM 773 C C . SER A 1 87 ? 20.124 4.826 -6.534 1.00 81.69 87 SER A C 1
ATOM 775 O O . SER A 1 87 ? 19.468 4.970 -5.499 1.00 81.69 87 SER A O 1
ATOM 777 N N . ASN A 1 88 ? 19.557 4.833 -7.747 1.00 91.31 88 ASN A N 1
ATOM 778 C CA . ASN A 1 88 ? 18.108 4.957 -7.938 1.00 91.31 88 ASN A CA 1
ATOM 779 C C . ASN A 1 88 ? 17.435 3.581 -7.959 1.00 91.31 88 ASN A C 1
ATOM 781 O O . ASN A 1 88 ? 17.743 2.747 -8.817 1.00 91.31 88 ASN A O 1
ATOM 785 N N . TYR A 1 89 ? 16.492 3.361 -7.048 1.00 93.25 89 TYR A N 1
ATOM 786 C CA . TYR A 1 89 ? 15.737 2.116 -6.980 1.00 93.25 89 TYR A CA 1
ATOM 787 C C . TYR A 1 89 ? 14.343 2.321 -6.389 1.00 93.25 89 TYR A C 1
ATOM 789 O O . TYR A 1 89 ? 14.084 3.287 -5.666 1.00 93.25 89 TYR A O 1
ATOM 797 N N . SER A 1 90 ? 13.467 1.365 -6.679 1.00 95.69 90 SER A N 1
ATOM 798 C CA . SER A 1 90 ? 12.155 1.231 -6.058 1.00 95.69 90 SER A CA 1
ATOM 799 C C . SER A 1 90 ? 11.944 -0.210 -5.625 1.00 95.69 90 SER A C 1
ATOM 801 O O . SER A 1 90 ? 12.321 -1.128 -6.356 1.00 95.69 90 SER A O 1
ATOM 803 N N . ILE A 1 91 ? 11.353 -0.410 -4.452 1.00 97.50 91 ILE A N 1
ATOM 804 C CA . ILE A 1 91 ? 11.029 -1.721 -3.898 1.00 97.50 91 ILE A CA 1
ATOM 805 C C . ILE A 1 91 ? 9.550 -1.736 -3.537 1.00 97.50 91 ILE A C 1
ATOM 807 O O . ILE A 1 91 ? 9.084 -0.849 -2.830 1.00 97.50 91 ILE A O 1
ATOM 811 N N . LEU A 1 92 ? 8.836 -2.769 -3.971 1.00 98.12 92 LEU A N 1
ATOM 812 C CA . LEU A 1 92 ? 7.489 -3.089 -3.522 1.00 98.12 92 LEU A CA 1
ATOM 813 C C . LEU A 1 92 ? 7.514 -4.419 -2.768 1.00 98.12 92 LEU A C 1
ATOM 815 O O . LEU A 1 92 ? 7.974 -5.430 -3.293 1.00 98.12 92 LEU A O 1
ATOM 819 N N . ARG A 1 93 ? 6.991 -4.433 -1.542 1.00 98.44 93 ARG A N 1
ATOM 820 C CA . ARG A 1 93 ? 6.747 -5.644 -0.752 1.00 98.44 93 ARG A CA 1
ATOM 821 C C . ARG A 1 93 ? 5.249 -5.877 -0.613 1.00 98.44 93 ARG A C 1
ATOM 823 O O . ARG A 1 93 ? 4.509 -4.963 -0.256 1.00 98.44 93 ARG A O 1
ATOM 830 N N . VAL A 1 94 ? 4.818 -7.108 -0.865 1.00 98.25 94 VAL A N 1
ATOM 831 C CA . VAL A 1 94 ? 3.434 -7.545 -0.660 1.00 98.25 94 VAL A CA 1
ATOM 832 C C . VAL A 1 94 ? 3.304 -8.188 0.716 1.00 98.25 94 VAL A C 1
ATOM 834 O O . VAL A 1 94 ? 3.883 -9.243 0.969 1.00 98.25 94 VAL A O 1
ATOM 837 N N . GLU A 1 95 ? 2.520 -7.578 1.594 1.00 97.38 95 GLU A N 1
ATOM 838 C CA . GLU A 1 95 ? 2.104 -8.162 2.871 1.00 97.38 95 GLU A CA 1
ATOM 839 C C . GLU A 1 95 ? 0.635 -8.589 2.786 1.00 97.38 95 GLU A C 1
ATOM 841 O O . GLU A 1 95 ? -0.059 -8.286 1.816 1.00 97.38 95 GLU A O 1
ATOM 846 N N . ASP A 1 96 ? 0.137 -9.304 3.794 1.00 94.75 96 ASP A N 1
ATOM 847 C CA . ASP A 1 96 ? -1.214 -9.877 3.734 1.00 94.75 96 ASP A CA 1
ATOM 848 C C . ASP A 1 96 ? -2.319 -8.814 3.697 1.00 94.75 96 ASP A C 1
ATOM 850 O O . ASP A 1 96 ? -3.376 -9.041 3.113 1.00 94.75 96 ASP A O 1
ATOM 854 N N . ARG A 1 97 ? -2.086 -7.637 4.293 1.00 95.06 97 ARG A N 1
ATOM 855 C CA . ARG A 1 97 ? -3.090 -6.559 4.409 1.00 95.06 97 ARG A CA 1
ATOM 856 C C . ARG A 1 97 ? -2.699 -5.247 3.740 1.00 95.06 97 ARG A C 1
ATOM 858 O O . ARG A 1 97 ? -3.519 -4.335 3.684 1.00 95.06 97 ARG A O 1
ATOM 865 N N . LYS A 1 98 ? -1.469 -5.136 3.239 1.00 97.69 98 LYS A N 1
ATOM 866 C CA . LYS A 1 98 ? -0.967 -3.908 2.617 1.00 97.69 98 LYS A CA 1
ATOM 867 C C . LYS A 1 98 ? 0.177 -4.169 1.651 1.00 97.69 98 LYS A C 1
ATOM 869 O O . LYS A 1 98 ? 0.836 -5.205 1.705 1.00 97.69 98 LYS A O 1
ATOM 874 N N . LEU A 1 99 ? 0.433 -3.194 0.791 1.00 98.25 99 LEU A N 1
ATOM 875 C CA . LEU A 1 99 ? 1.673 -3.103 0.029 1.00 98.25 99 LEU A CA 1
ATOM 876 C C . LEU A 1 99 ? 2.573 -2.059 0.678 1.00 98.25 99 LEU A C 1
ATOM 878 O O . LEU A 1 99 ? 2.090 -1.021 1.129 1.00 98.25 99 LEU A O 1
ATOM 882 N N . LEU A 1 100 ? 3.873 -2.318 0.695 1.00 98.00 100 LEU A N 1
ATOM 883 C CA . LEU A 1 100 ? 4.878 -1.350 1.113 1.00 98.00 100 LEU A CA 1
ATOM 884 C C . LEU A 1 100 ? 5.719 -0.9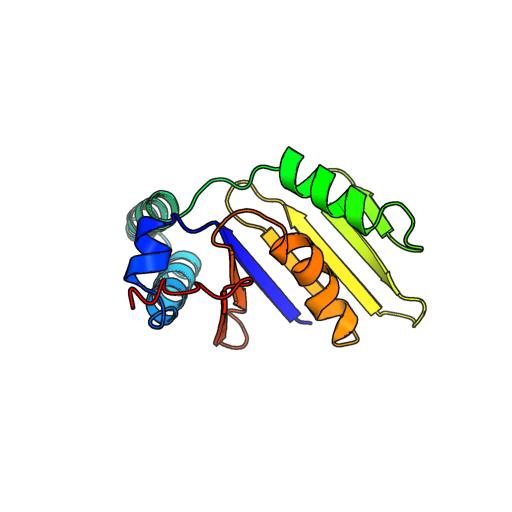71 -0.094 1.00 98.00 100 LEU A C 1
ATOM 886 O O . LEU A 1 100 ? 6.350 -1.843 -0.687 1.00 98.00 100 LEU A O 1
ATOM 890 N N . ILE A 1 101 ? 5.746 0.310 -0.439 1.00 97.12 101 ILE A N 1
ATOM 891 C CA . ILE A 1 101 ? 6.643 0.846 -1.459 1.00 97.12 101 ILE A CA 1
ATOM 892 C C . ILE A 1 101 ? 7.709 1.673 -0.765 1.00 97.12 101 ILE A C 1
ATOM 894 O O . ILE A 1 101 ? 7.382 2.560 0.019 1.00 97.12 101 ILE A O 1
ATOM 898 N N . SER A 1 102 ? 8.973 1.420 -1.084 1.00 95.75 102 SER A N 1
ATOM 899 C CA . SER A 1 102 ? 10.085 2.285 -0.714 1.00 95.75 102 SER A CA 1
ATOM 900 C C . SER A 1 102 ? 10.884 2.673 -1.949 1.00 95.75 102 SER A C 1
ATOM 902 O O . SER A 1 102 ? 11.231 1.838 -2.782 1.00 95.75 102 SER A O 1
ATOM 904 N N . ALA A 1 103 ? 11.181 3.962 -2.076 1.00 93.00 103 ALA A N 1
ATOM 905 C CA . ALA A 1 103 ? 11.891 4.491 -3.229 1.00 93.00 103 ALA A CA 1
ATOM 906 C C . ALA A 1 103 ? 13.016 5.442 -2.824 1.00 93.00 103 ALA A C 1
ATOM 908 O O . ALA A 1 103 ? 12.905 6.248 -1.885 1.00 93.00 103 ALA A O 1
ATOM 909 N N . LYS A 1 104 ? 14.108 5.375 -3.585 1.00 91.19 104 LYS A N 1
ATOM 910 C CA . LYS A 1 104 ? 15.253 6.277 -3.490 1.00 91.19 104 LYS A CA 1
ATOM 911 C C . LYS A 1 104 ? 15.611 6.778 -4.885 1.00 91.19 104 LYS A C 1
ATOM 913 O O . LYS A 1 104 ? 15.768 5.982 -5.806 1.00 91.19 104 LYS A O 1
ATOM 918 N N . GLY A 1 105 ? 15.788 8.091 -5.020 1.00 87.31 105 GLY A N 1
ATOM 919 C CA . GLY A 1 105 ? 16.198 8.718 -6.274 1.00 87.31 105 GLY A CA 1
ATOM 920 C C . GLY A 1 105 ? 15.117 9.607 -6.880 1.00 87.31 105 GLY A C 1
ATOM 921 O O . GLY A 1 105 ? 14.564 10.461 -6.190 1.00 87.31 105 GLY A O 1
ATOM 922 N N . SER A 1 106 ? 14.873 9.436 -8.180 1.00 84.56 106 SER A N 1
ATOM 923 C CA . SER A 1 106 ? 13.967 10.269 -8.980 1.00 84.56 106 SER A CA 1
ATOM 924 C C . SER A 1 106 ? 12.491 10.101 -8.609 1.00 84.56 106 SER A C 1
ATOM 926 O O . SER A 1 106 ? 12.097 9.109 -7.999 1.00 84.56 106 SER A O 1
ATOM 928 N N . TYR A 1 107 ? 11.666 11.057 -9.047 1.00 82.12 107 TYR A N 1
ATOM 929 C CA . TYR A 1 107 ? 10.206 10.964 -8.964 1.00 82.12 107 TYR A CA 1
ATOM 930 C C . TYR A 1 107 ? 9.672 9.721 -9.695 1.00 82.12 107 TYR A C 1
ATOM 932 O O . TYR A 1 107 ? 8.845 9.003 -9.154 1.00 82.12 107 TYR A O 1
ATOM 940 N N . ASP A 1 108 ? 10.248 9.361 -10.845 1.00 83.31 108 ASP A N 1
ATOM 941 C CA . ASP A 1 108 ? 9.872 8.120 -11.538 1.00 83.31 108 ASP A CA 1
ATOM 942 C C . ASP A 1 108 ? 10.105 6.870 -10.681 1.00 83.31 108 ASP A C 1
ATOM 944 O O . ASP A 1 108 ? 9.339 5.918 -10.755 1.00 83.31 108 ASP A O 1
ATOM 948 N N . ALA A 1 109 ? 11.155 6.845 -9.850 1.00 85.94 109 ALA A N 1
ATOM 949 C CA . ALA A 1 109 ? 11.402 5.720 -8.949 1.00 85.94 109 ALA A CA 1
ATOM 950 C C . ALA A 1 109 ? 10.370 5.656 -7.813 1.00 85.94 109 ALA A C 1
ATOM 952 O O . ALA A 1 109 ? 10.075 4.575 -7.309 1.00 85.94 109 ALA A O 1
ATOM 953 N N . GLU A 1 110 ? 9.813 6.800 -7.420 1.00 82.62 110 GLU A N 1
ATOM 954 C CA . GLU A 1 110 ? 8.740 6.893 -6.433 1.00 82.62 110 GLU A CA 1
ATOM 955 C C . GLU A 1 110 ? 7.417 6.348 -6.975 1.00 82.62 110 GLU A C 1
ATOM 957 O O . GLU A 1 110 ? 6.758 5.571 -6.289 1.00 82.62 110 GLU A O 1
ATOM 962 N N . SER A 1 111 ? 7.048 6.728 -8.199 1.00 87.19 111 SER A N 1
ATOM 963 C CA . SER A 1 111 ? 5.720 6.458 -8.757 1.00 87.19 111 SER A CA 1
ATOM 964 C C . SER A 1 111 ? 5.629 5.195 -9.611 1.00 87.19 111 SER A C 1
ATOM 966 O O . SER A 1 111 ? 4.526 4.760 -9.926 1.00 87.19 111 SER A O 1
ATOM 968 N N . ILE A 1 112 ? 6.755 4.568 -9.960 1.00 94.06 112 ILE A N 1
ATOM 969 C CA . ILE A 1 112 ? 6.811 3.416 -10.872 1.00 94.06 112 ILE A CA 1
ATOM 970 C C . ILE A 1 112 ? 5.820 2.295 -10.554 1.00 94.06 112 ILE A C 1
ATOM 972 O O . ILE A 1 112 ? 5.258 1.697 -11.463 1.00 94.06 112 ILE A O 1
ATOM 976 N N . PHE A 1 113 ? 5.607 1.990 -9.276 1.00 96.12 113 PHE A N 1
ATOM 977 C CA . PHE A 1 113 ? 4.691 0.929 -8.873 1.00 96.12 113 PHE A CA 1
ATOM 978 C C . PHE A 1 113 ? 3.233 1.390 -8.798 1.00 96.12 113 PHE A C 1
ATOM 980 O O . PHE A 1 113 ? 2.354 0.534 -8.784 1.00 96.12 113 PHE A O 1
ATOM 987 N N . PHE A 1 114 ? 2.947 2.694 -8.781 1.00 94.88 114 PHE A N 1
ATOM 988 C CA . PHE A 1 114 ? 1.569 3.186 -8.799 1.00 94.88 114 PHE A CA 1
ATOM 989 C C . PHE A 1 114 ? 0.883 2.886 -10.132 1.00 94.88 114 PHE A C 1
ATOM 991 O O . PHE A 1 114 ? -0.245 2.411 -10.114 1.00 94.88 114 PHE A O 1
ATOM 998 N N . GLU A 1 115 ? 1.578 3.035 -11.261 1.00 92.56 115 GLU A N 1
ATOM 999 C CA . GLU A 1 115 ? 1.003 2.802 -12.596 1.00 92.56 115 GLU A CA 1
ATOM 1000 C C . GLU A 1 115 ? 0.417 1.379 -12.771 1.00 92.56 115 GLU A C 1
ATOM 1002 O O . GLU A 1 115 ? -0.761 1.258 -13.120 1.00 92.56 115 GLU A O 1
ATOM 1007 N N . PRO A 1 116 ? 1.139 0.278 -12.472 1.00 95.00 116 PRO A N 1
ATOM 1008 C CA . PRO A 1 116 ? 0.524 -1.047 -12.472 1.00 95.00 116 PRO A CA 1
ATOM 1009 C C . PRO A 1 116 ? -0.640 -1.137 -11.484 1.00 95.00 116 PRO A C 1
ATOM 1011 O O . PRO A 1 116 ? -1.687 -1.683 -11.815 1.00 95.00 116 PRO A O 1
ATOM 1014 N N . LEU A 1 117 ? -0.490 -0.587 -10.275 1.00 96.44 117 LEU A N 1
ATOM 1015 C CA . LEU A 1 117 ? -1.511 -0.673 -9.229 1.00 96.44 117 LEU A CA 1
ATOM 1016 C C . LEU A 1 117 ? -2.795 0.103 -9.564 1.00 96.44 117 LEU A C 1
ATOM 1018 O O . LEU A 1 117 ? -3.858 -0.283 -9.090 1.00 96.44 117 LEU A O 1
ATOM 1022 N N . GLU A 1 118 ? -2.758 1.116 -10.427 1.00 92.69 118 GLU A N 1
ATOM 1023 C CA . GLU A 1 118 ? -3.961 1.784 -10.952 1.00 92.69 118 GLU A CA 1
ATOM 1024 C C . GLU A 1 118 ? -4.849 0.857 -11.801 1.00 92.69 118 GLU A C 1
ATOM 1026 O O . GLU A 1 118 ? -6.060 1.084 -11.937 1.00 92.69 118 GLU A O 1
ATOM 1031 N N . HIS A 1 119 ? -4.264 -0.214 -12.345 1.00 93.12 119 HIS A N 1
ATOM 1032 C CA . HIS A 1 119 ? -4.970 -1.251 -13.098 1.00 93.12 119 HIS A CA 1
ATOM 1033 C C . HIS A 1 119 ? -5.543 -2.347 -12.188 1.00 93.12 119 HIS A C 1
ATOM 1035 O O . HIS A 1 119 ? -6.278 -3.218 -12.653 1.00 93.12 119 HIS A O 1
ATOM 1041 N N . PHE A 1 120 ? -5.266 -2.297 -10.883 1.00 92.81 120 PHE A N 1
ATOM 1042 C CA . PHE A 1 120 ? -5.938 -3.148 -9.914 1.00 92.81 120 PHE A CA 1
ATOM 1043 C C . PHE A 1 120 ? -7.412 -2.736 -9.791 1.00 92.81 120 PHE A C 1
ATOM 1045 O O . PHE A 1 120 ? -7.739 -1.593 -9.469 1.00 92.81 120 PHE A O 1
ATOM 1052 N N . HIS A 1 121 ? -8.326 -3.680 -10.020 1.00 85.12 121 HIS A N 1
ATOM 1053 C CA . HIS A 1 121 ? -9.770 -3.462 -9.892 1.00 85.12 121 HIS A CA 1
ATOM 1054 C C . HIS A 1 121 ? -10.208 -3.410 -8.412 1.00 85.12 121 HIS A C 1
ATOM 1056 O O . HIS A 1 121 ? -10.895 -4.304 -7.924 1.00 85.12 121 HIS A O 1
ATOM 1062 N N . GLY A 1 122 ? -9.797 -2.364 -7.689 1.00 89.25 122 GLY A N 1
ATOM 1063 C CA . GLY A 1 122 ? -10.158 -2.128 -6.291 1.00 89.25 122 GLY A CA 1
ATOM 1064 C C . GLY A 1 122 ? -9.790 -0.728 -5.792 1.00 89.25 122 GLY A C 1
ATOM 1065 O O . GLY A 1 122 ? -9.131 0.049 -6.482 1.00 89.25 122 GLY A O 1
ATOM 1066 N N . ARG A 1 123 ? -10.234 -0.387 -4.576 1.00 95.00 123 ARG A N 1
ATOM 1067 C CA . ARG A 1 123 ? -10.000 0.923 -3.948 1.00 95.00 123 ARG A CA 1
ATOM 1068 C C . ARG A 1 123 ? -8.691 0.913 -3.176 1.00 95.00 123 ARG A C 1
ATOM 1070 O O . ARG A 1 123 ? -8.661 0.626 -1.982 1.00 95.00 123 ARG A O 1
ATOM 1077 N N . LEU A 1 124 ? -7.599 1.172 -3.885 1.00 97.31 124 LEU A N 1
ATOM 1078 C CA . LEU A 1 124 ? -6.279 1.289 -3.279 1.00 97.31 124 LEU A CA 1
ATOM 1079 C C . LEU A 1 124 ? -6.055 2.712 -2.765 1.00 97.31 124 LEU A C 1
ATOM 1081 O O . LEU A 1 124 ? -6.080 3.666 -3.543 1.00 97.31 124 LEU A O 1
ATOM 1085 N N . LEU A 1 125 ? -5.824 2.832 -1.460 1.00 97.44 125 LEU A N 1
ATOM 1086 C CA . LEU A 1 125 ? -5.446 4.072 -0.790 1.00 97.44 125 LEU A CA 1
ATOM 1087 C C . LEU A 1 125 ? -3.956 4.019 -0.459 1.00 97.44 125 LEU A C 1
ATOM 1089 O O . LEU A 1 125 ? -3.535 3.142 0.296 1.00 97.44 125 LEU A O 1
ATOM 1093 N N . ALA A 1 126 ? -3.172 4.947 -1.002 1.00 97.00 126 ALA A N 1
ATOM 1094 C CA . ALA A 1 126 ? -1.765 5.114 -0.662 1.00 97.00 126 ALA A CA 1
ATOM 1095 C C . ALA A 1 126 ? -1.610 6.130 0.471 1.00 97.00 126 ALA A C 1
ATOM 1097 O O . ALA A 1 126 ? -2.248 7.182 0.446 1.00 97.00 126 ALA A O 1
ATOM 1098 N N . ILE A 1 127 ? -0.754 5.818 1.446 1.00 97.12 127 ILE A N 1
ATOM 1099 C CA . ILE A 1 127 ? -0.441 6.690 2.580 1.00 97.12 127 ILE A CA 1
ATOM 1100 C C . ILE A 1 127 ? 1.065 6.739 2.824 1.00 97.12 127 ILE A C 1
ATOM 1102 O O . ILE A 1 127 ? 1.698 5.715 3.077 1.00 97.12 127 ILE A O 1
ATOM 1106 N N . ASP A 1 128 ? 1.609 7.948 2.824 1.00 95.62 128 ASP A N 1
ATOM 1107 C CA . ASP A 1 128 ? 2.914 8.296 3.369 1.00 95.62 128 ASP A CA 1
ATOM 1108 C C . ASP A 1 128 ? 2.702 8.979 4.727 1.00 95.62 128 ASP A C 1
ATOM 1110 O O . ASP A 1 128 ? 2.223 10.112 4.818 1.00 95.62 128 ASP A O 1
ATOM 1114 N N . PHE A 1 129 ? 3.037 8.257 5.795 1.00 95.12 129 PHE A N 1
ATOM 1115 C CA . PHE A 1 129 ? 2.893 8.751 7.164 1.00 95.12 129 PHE A CA 1
ATOM 1116 C C . PHE A 1 129 ? 3.963 9.772 7.552 1.00 95.12 129 PHE A C 1
ATOM 1118 O O . PHE A 1 129 ? 3.719 10.556 8.460 1.00 95.12 129 PHE A O 1
ATOM 1125 N N . GLU A 1 130 ? 5.135 9.745 6.914 1.00 93.06 130 GLU A N 1
ATOM 1126 C CA . GLU A 1 130 ? 6.244 10.647 7.251 1.00 93.06 130 GLU A CA 1
ATOM 1127 C C . GLU A 1 130 ? 5.972 12.056 6.726 1.00 93.06 130 GLU A C 1
ATOM 1129 O O . GLU A 1 130 ? 6.280 13.036 7.395 1.00 93.06 130 GLU A O 1
ATOM 1134 N N . ASN A 1 131 ? 5.367 12.150 5.540 1.00 92.62 131 ASN A N 1
ATOM 1135 C CA . ASN A 1 131 ? 5.073 13.422 4.880 1.00 92.62 131 ASN A CA 1
ATOM 1136 C C . ASN A 1 131 ? 3.592 13.830 4.964 1.00 92.62 131 ASN A C 1
ATOM 1138 O O . ASN A 1 131 ? 3.198 14.793 4.308 1.00 92.62 131 ASN A O 1
ATOM 1142 N N . GLU A 1 132 ? 2.774 13.084 5.713 1.00 94.50 132 GLU A N 1
ATOM 1143 C CA . GLU A 1 132 ? 1.319 13.275 5.845 1.00 94.50 132 GLU A CA 1
ATOM 1144 C C . GLU A 1 132 ? 0.576 13.346 4.498 1.00 94.50 132 GLU A C 1
ATOM 1146 O O . GLU A 1 132 ? -0.373 14.111 4.315 1.00 94.50 132 GLU A O 1
ATOM 1151 N N . ARG A 1 133 ? 1.006 12.532 3.527 1.00 93.19 133 ARG A N 1
ATOM 1152 C CA . ARG A 1 133 ? 0.388 12.471 2.195 1.00 93.19 133 ARG A CA 1
ATOM 1153 C C . ARG A 1 133 ? -0.471 11.232 2.080 1.00 93.19 133 ARG A C 1
ATOM 1155 O O . ARG A 1 133 ? -0.063 10.141 2.466 1.00 93.19 133 ARG A O 1
ATOM 1162 N N . TYR A 1 134 ? -1.646 11.383 1.497 1.00 95.44 134 TYR A N 1
ATOM 1163 C CA . TYR A 1 134 ? -2.540 10.268 1.236 1.00 95.44 134 TYR A CA 1
ATOM 1164 C C . TYR A 1 134 ? -3.404 10.551 0.015 1.00 95.44 134 TYR A C 1
ATOM 1166 O O . TYR A 1 134 ? -3.686 11.703 -0.309 1.00 95.44 134 TYR A O 1
ATOM 1174 N N . GLY A 1 135 ? -3.819 9.489 -0.666 1.00 93.81 135 GLY A N 1
ATOM 1175 C CA . GLY A 1 135 ? -4.683 9.604 -1.831 1.00 93.81 135 GLY A CA 1
ATOM 1176 C C . GLY A 1 135 ? -5.053 8.255 -2.424 1.00 93.81 135 GLY A C 1
ATOM 1177 O O . GLY A 1 135 ? -4.333 7.262 -2.280 1.00 93.81 135 GLY A O 1
ATOM 1178 N N . TRP A 1 136 ? -6.205 8.216 -3.086 1.00 95.62 136 TRP A N 1
ATOM 1179 C CA . TRP A 1 136 ? -6.600 7.068 -3.892 1.00 95.62 136 TRP A CA 1
ATOM 1180 C C . TRP A 1 136 ? -5.684 6.959 -5.106 1.00 95.62 136 TRP A C 1
ATOM 1182 O O . TRP A 1 136 ? -5.476 7.952 -5.798 1.00 95.62 136 TRP A O 1
ATOM 1192 N N . LEU A 1 137 ? -5.193 5.754 -5.410 1.00 92.81 137 LEU A N 1
ATOM 1193 C CA . LEU A 1 137 ? -4.427 5.539 -6.644 1.00 92.81 137 LEU A CA 1
ATOM 1194 C C . LEU A 1 137 ? -5.285 5.794 -7.885 1.00 92.81 137 LEU A C 1
ATOM 1196 O O . LEU A 1 137 ? -4.807 6.310 -8.884 1.00 92.81 137 LEU A O 1
ATOM 1200 N N . LYS A 1 138 ? -6.581 5.480 -7.806 1.00 87.31 138 LYS A N 1
ATOM 1201 C CA . LYS A 1 138 ? -7.547 5.762 -8.864 1.00 87.31 138 LYS A CA 1
ATOM 1202 C C . LYS A 1 138 ? -8.67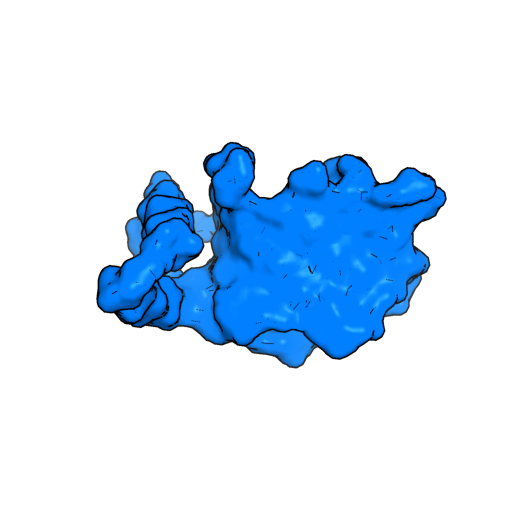9 6.635 -8.325 1.00 87.31 138 LYS A C 1
ATOM 1204 O O . LYS A 1 138 ? -9.322 6.216 -7.357 1.00 87.31 138 LYS A O 1
ATOM 1209 N N . PRO A 1 139 ? -8.986 7.785 -8.956 1.00 71.94 139 PRO A N 1
ATOM 1210 C CA . PRO A 1 139 ? -10.097 8.630 -8.537 1.00 71.94 139 PRO A CA 1
ATOM 1211 C C . PRO A 1 139 ? -11.412 7.847 -8.485 1.00 71.94 139 PRO A C 1
ATOM 1213 O O . PRO A 1 139 ? -11.740 7.085 -9.407 1.00 71.94 139 PRO A O 1
ATOM 1216 N N . ILE A 1 140 ? -12.191 8.047 -7.423 1.00 70.69 140 ILE A N 1
ATOM 1217 C CA . ILE A 1 140 ? -13.543 7.499 -7.329 1.00 70.69 140 ILE A CA 1
ATOM 1218 C C . ILE A 1 140 ? -14.433 8.385 -8.201 1.00 70.69 140 ILE A C 1
ATOM 1220 O O . ILE A 1 140 ? -14.835 9.474 -7.811 1.00 70.69 140 ILE A O 1
ATOM 1224 N N . LYS A 1 141 ? -14.694 7.947 -9.438 1.00 60.81 141 LYS A N 1
ATOM 1225 C CA . LYS A 1 141 ? -15.659 8.629 -10.305 1.00 60.81 141 LYS A CA 1
ATOM 1226 C C . LYS A 1 141 ? -17.043 8.524 -9.663 1.00 60.81 141 LYS A C 1
ATOM 1228 O O . LYS A 1 141 ? -17.606 7.430 -9.620 1.00 60.81 141 LYS A O 1
ATOM 1233 N N . GLU A 1 142 ? -17.596 9.641 -9.206 1.00 50.88 142 GLU A N 1
ATOM 1234 C CA . GLU A 1 142 ? -19.028 9.735 -8.937 1.00 50.88 142 GLU A CA 1
ATOM 1235 C C . GLU A 1 142 ? -19.776 9.528 -10.258 1.00 50.88 142 GLU A C 1
ATOM 1237 O O . GLU A 1 142 ? -19.501 10.196 -11.261 1.00 50.88 142 GLU A O 1
ATOM 1242 N N . ARG A 1 143 ? -20.720 8.582 -10.289 1.00 45.25 143 ARG A N 1
ATOM 1243 C CA . ARG A 1 143 ? -21.720 8.570 -11.357 1.00 45.25 143 ARG A CA 1
ATOM 1244 C C . ARG A 1 143 ? -22.567 9.823 -11.166 1.00 45.25 143 ARG A C 1
ATOM 1246 O O . ARG A 1 143 ? -23.395 9.867 -10.263 1.00 45.25 143 ARG A O 1
ATOM 1253 N N . LYS A 1 144 ? -22.364 10.830 -12.016 1.00 38.12 144 LYS A N 1
ATOM 1254 C CA . LYS A 1 144 ? -23.364 11.877 -12.213 1.00 38.12 144 LYS A CA 1
ATOM 1255 C C . LYS A 1 144 ? -24.566 11.199 -12.865 1.00 38.12 144 LYS A C 1
ATOM 1257 O O . LYS A 1 144 ? -24.491 10.840 -14.037 1.00 38.12 144 LYS A O 1
ATOM 1262 N N . TYR A 1 145 ? -25.616 10.939 -12.095 1.00 45.78 145 TYR A N 1
ATOM 1263 C CA . TYR A 1 145 ? -26.928 10.700 -12.685 1.00 45.78 145 TYR A CA 1
ATOM 1264 C C . TYR A 1 145 ? -27.348 12.044 -13.298 1.00 45.78 145 TYR A C 1
ATOM 1266 O O . TYR A 1 145 ? -27.501 13.019 -12.562 1.00 45.78 145 TYR A O 1
ATOM 1274 N N . VAL A 1 146 ? -27.368 12.117 -14.632 1.00 48.97 146 VAL A N 1
ATOM 1275 C CA . VAL A 1 146 ? -27.954 13.227 -15.404 1.00 48.97 146 VAL A CA 1
ATOM 1276 C C . VAL A 1 146 ? -29.381 12.839 -15.742 1.00 48.97 146 VAL A C 1
ATOM 1278 O O . VAL A 1 146 ? -29.564 11.655 -16.110 1.00 48.97 146 VAL A O 1
#

pLDDT: mean 92.03, std 10.56, range [38.12, 98.44]

Sequence (146 aa):
MRSYQIYWVVDEFANYFYGRERVFFNLFSEWKKTDGIEKTILEKQVQFITRPIPYLHIHRLLHHFFQKRKGFMNEGRVYQIHFPKKSNYSILRVEDRKLLISAKGSYDAESIFFEPLEHFHGRLLAIDFENERYGWLKPIKERKYV

Radius of gyration: 16.06 Å; chains: 1; bounding box: 52×28×45 Å

InterPro domains:
  IPR019683 Sporulation inhibitor of replication protein SirA [PF10747] (2-141)
  IPR038449 SirA superfamily [G3DSA:3.30.310.250] (1-146)

Secondary structure (DSSP, 8-state):
-EEEEEEEE-HHHHHHTTT-THHHHHHHHHHHH--HHHHHHHHHHHHHHEE---HHHHHHHHHHHHTTSTTEEEETTEEEEE-SSTT-EEEEEE-SS-EEEEEESSHHHHHTTHHHHHTSSSEEEEEETTTTEEEESS--------

Organism: NCBI:txid1325931